Protein AF-G8GK76-F1 (afdb_monomer)

InterPro domains:
  IPR001280 Photosystem I PsaA/PsaB [PF00223] (1-174)
  IPR001280 Photosystem I PsaA/PsaB [PR00257] (47-71)
  IPR001280 Photosystem I PsaA/PsaB [PR00257] (86-110)
  IPR036408 Photosystem I PsaA/PsaB superfamily [G3DSA:1.20.1130.10] (1-174)
  IPR036408 Photosystem I PsaA/PsaB superfamily [SSF81558] (1-174)

Secondary structure (DSSP, 8-state):
-EEE---SSTTGGGG-EE-STT-EEEEP-S-HHHHHHHTT--SHHHHHHHHHHHHHHHHHHHHHHHHHHHTSPPPHHHHT-HHHHHHHHIIIIIIIHHHHHHHHIIIIIHHHHHHHHTT--TTTSPPHHHHHH-HHHHHHH-TTS--STTGGGHHHHTT-GGGGTTTS------

Mean predicted aligned error: 3.37 Å

Organism: NCBI:txid154535

pLDDT: mean 97.4, std 1.96, range [85.19, 98.81]

Solvent-accessible surface area (backbone atoms only — not comparable to full-atom values): 10179 Å² total; per-residue (Å²): 105,64,87,47,73,60,70,84,52,98,71,49,32,74,58,34,38,82,70,59,94,92,42,60,19,34,73,59,87,83,55,60,72,59,53,37,44,62,60,42,56,67,54,66,66,62,53,52,52,50,51,51,53,50,52,53,48,51,52,52,52,54,47,50,55,50,38,46,58,79,74,56,56,78,55,68,71,66,76,66,39,55,67,62,49,51,53,45,48,51,54,39,62,52,41,49,46,51,52,53,50,50,50,46,36,67,56,31,11,51,62,46,41,55,40,49,76,71,65,49,52,62,91,73,53,78,57,60,67,47,45,69,76,38,29,66,62,45,28,74,77,40,66,71,37,61,51,44,100,62,58,48,53,45,37,67,81,71,68,46,56,75,45,46,48,83,81,63,67,83,83,86,81,133

Structure (mmCIF, N/CA/C/O backbone):
data_AF-G8GK76-F1
#
_entry.id   AF-G8GK76-F1
#
loop_
_atom_site.group_PDB
_atom_site.id
_atom_site.type_symbol
_atom_site.label_atom_id
_atom_site.label_alt_id
_atom_site.label_comp_id
_atom_site.label_asym_id
_atom_site.label_entity_id
_atom_site.label_seq_id
_atom_site.pdbx_PDB_ins_code
_atom_site.Cartn_x
_atom_site.Cartn_y
_atom_site.Cartn_z
_atom_site.occupancy
_atom_site.B_iso_or_equiv
_atom_site.auth_seq_id
_atom_site.auth_comp_id
_atom_site.auth_asym_id
_atom_site.auth_atom_id
_atom_site.pdbx_PDB_model_num
ATOM 1 N N . PRO A 1 1 ? -13.433 11.024 7.755 1.00 96.62 1 PRO A N 1
ATOM 2 C CA . PRO A 1 1 ? -11.989 11.073 7.415 1.00 96.62 1 PRO A CA 1
ATOM 3 C C . PRO A 1 1 ? -11.502 12.517 7.280 1.00 96.62 1 PRO A C 1
ATOM 5 O O . PRO A 1 1 ? -12.125 13.296 6.561 1.00 96.62 1 PRO A O 1
ATOM 8 N N . SER A 1 2 ? -10.426 12.870 7.977 1.00 98.06 2 SER A N 1
ATOM 9 C CA . SER A 1 2 ? -9.790 14.190 7.925 1.00 98.06 2 SER A CA 1
ATOM 10 C C . SER A 1 2 ? -8.278 14.001 7.985 1.00 98.06 2 SER A C 1
ATOM 12 O O . SER A 1 2 ? -7.812 13.088 8.661 1.00 98.06 2 SER A O 1
ATOM 14 N N . ALA A 1 3 ? -7.528 14.800 7.228 1.00 97.81 3 ALA A N 1
ATOM 15 C CA . ALA A 1 3 ? -6.064 14.693 7.148 1.00 97.81 3 ALA A CA 1
ATOM 16 C C . ALA A 1 3 ? -5.369 16.037 6.883 1.00 97.81 3 ALA A C 1
ATOM 18 O O . ALA A 1 3 ? -4.179 16.071 6.578 1.00 97.81 3 ALA A O 1
ATOM 19 N N . GLN A 1 4 ? -6.107 17.145 6.960 1.00 98.50 4 GLN A N 1
ATOM 20 C CA . GLN A 1 4 ? -5.567 18.484 6.777 1.00 98.50 4 GLN A CA 1
ATOM 21 C C . GLN A 1 4 ? -6.110 19.379 7.884 1.00 98.50 4 GLN A C 1
ATOM 23 O O . GLN A 1 4 ? -7.322 19.484 8.063 1.00 98.50 4 GLN A O 1
ATOM 28 N N . VAL A 1 5 ? -5.198 20.016 8.611 1.00 98.50 5 VAL A N 1
ATOM 29 C CA . VAL A 1 5 ? -5.510 20.959 9.686 1.00 98.50 5 VAL A CA 1
ATOM 30 C C . VAL A 1 5 ? -4.972 22.319 9.284 1.00 98.50 5 VAL A C 1
ATOM 32 O O . VAL A 1 5 ? -3.839 22.439 8.814 1.00 98.50 5 VAL A O 1
ATOM 35 N N . VAL A 1 6 ? -5.800 23.341 9.445 1.00 98.25 6 VAL A N 1
ATOM 36 C CA . VAL A 1 6 ? -5.457 24.722 9.130 1.00 98.25 6 VAL A CA 1
ATOM 37 C C . VAL A 1 6 ? -4.917 25.407 10.384 1.00 98.25 6 VAL A C 1
ATOM 39 O O . VAL A 1 6 ? -5.478 25.258 11.468 1.00 98.25 6 VAL A O 1
ATOM 42 N N . TRP A 1 7 ? -3.824 26.159 10.257 1.00 98.06 7 TRP A N 1
ATOM 43 C CA . TRP A 1 7 ? -3.281 26.928 11.379 1.00 98.06 7 TRP A CA 1
ATOM 44 C C . TRP A 1 7 ? -4.227 28.052 11.827 1.00 98.06 7 TRP A C 1
ATOM 46 O O . TRP A 1 7 ? -4.833 28.690 10.962 1.00 98.06 7 TRP A O 1
ATOM 56 N N . PRO A 1 8 ? -4.298 28.353 13.138 1.00 97.50 8 PRO A N 1
ATOM 57 C CA . PRO A 1 8 ? -5.192 29.366 13.693 1.00 97.50 8 PRO A CA 1
ATOM 58 C C . PRO A 1 8 ? -4.617 30.775 13.531 1.00 97.50 8 PRO A C 1
ATOM 60 O O . PRO A 1 8 ? -4.097 31.382 14.466 1.00 97.50 8 PRO A O 1
ATOM 63 N N . ILE A 1 9 ? -4.667 31.283 12.302 1.00 97.81 9 ILE A N 1
ATOM 64 C CA . ILE A 1 9 ? -4.285 32.655 11.963 1.00 97.81 9 ILE A CA 1
ATOM 65 C C . ILE A 1 9 ? -5.428 33.324 11.207 1.00 97.81 9 ILE A C 1
ATOM 67 O O . ILE A 1 9 ? -6.053 32.722 10.344 1.00 97.81 9 ILE A O 1
ATOM 71 N N . PHE A 1 10 ? -5.711 34.588 11.513 1.00 97.38 10 PHE A N 1
ATOM 72 C CA . PHE A 1 10 ? -6.757 35.363 10.829 1.00 97.38 10 PHE A CA 1
ATOM 73 C C . PHE A 1 10 ? -8.174 34.746 10.869 1.00 97.38 10 PHE A C 1
ATOM 75 O O . PHE A 1 10 ? -9.003 35.092 10.031 1.00 97.38 10 PHE A O 1
ATOM 82 N N . GLY A 1 11 ? -8.477 33.853 11.819 1.00 97.38 11 GLY A N 1
ATOM 83 C CA . GLY A 1 11 ? -9.795 33.219 11.937 1.00 97.38 11 GLY A CA 1
ATOM 84 C C . GLY A 1 11 ? -10.033 32.059 10.964 1.00 97.38 11 GLY A C 1
ATOM 85 O O . GLY A 1 11 ? -11.149 31.547 10.875 1.00 97.38 11 GLY A O 1
ATOM 86 N N . GLN A 1 12 ? -9.017 31.641 10.201 1.00 98.06 12 GLN A N 1
ATOM 87 C CA . GLN A 1 12 ? -9.164 30.568 9.213 1.00 98.06 12 GLN A CA 1
ATOM 88 C C . GLN A 1 12 ? -9.324 29.176 9.850 1.00 98.06 12 GLN A C 1
ATOM 90 O O . GLN A 1 12 ? -9.693 28.227 9.159 1.00 98.06 12 GLN A O 1
ATOM 95 N N . GLU A 1 13 ? -9.081 29.032 11.155 1.00 97.50 13 GLU A N 1
ATOM 96 C CA . GLU A 1 13 ? -9.354 27.805 11.907 1.00 97.50 13 GLU A CA 1
ATOM 97 C C . GLU A 1 13 ? -10.836 27.421 11.917 1.00 97.50 13 GLU A C 1
ATOM 99 O O . GLU A 1 13 ? -11.137 26.263 12.175 1.00 97.50 13 GLU A O 1
ATOM 104 N N . ILE A 1 14 ? -11.749 28.322 11.528 1.00 97.88 14 ILE A N 1
ATOM 105 C CA . ILE A 1 14 ? -13.155 27.982 11.247 1.00 97.88 14 ILE A CA 1
ATOM 106 C C . ILE A 1 14 ? -13.299 26.861 10.198 1.00 97.88 14 ILE A C 1
ATOM 108 O O . ILE A 1 14 ? -14.323 26.183 10.142 1.00 97.88 14 ILE A O 1
ATOM 112 N N . LEU A 1 15 ? -12.271 26.647 9.366 1.00 98.19 15 LEU A N 1
ATOM 113 C CA . LEU A 1 15 ? -12.206 25.548 8.400 1.00 98.19 15 LEU A CA 1
ATOM 114 C C . LEU A 1 15 ? -11.950 24.180 9.060 1.00 98.19 15 LEU A C 1
ATOM 116 O O . LEU A 1 15 ? -12.225 23.150 8.439 1.00 98.19 15 LEU A O 1
ATOM 120 N N . ASN A 1 16 ? -11.439 24.149 10.294 1.00 98.31 16 ASN A N 1
ATOM 121 C CA . ASN A 1 16 ? -11.264 22.929 11.078 1.00 98.31 16 ASN A CA 1
ATOM 122 C C . ASN A 1 16 ? -12.600 22.535 11.720 1.00 98.31 16 ASN A C 1
ATOM 124 O O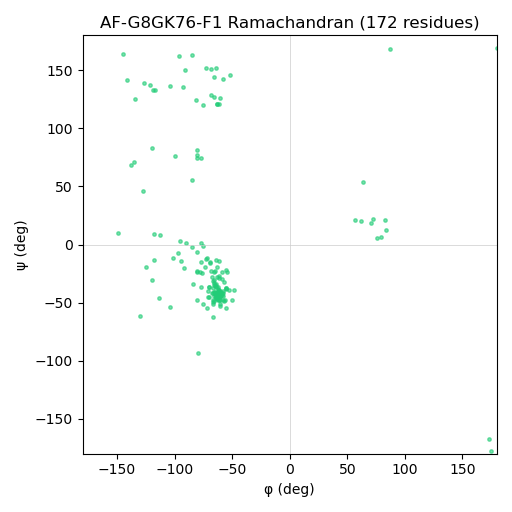 . ASN A 1 16 ? -12.838 22.765 12.898 1.00 98.31 16 ASN A O 1
ATOM 128 N N . GLY A 1 17 ? -13.500 21.958 10.926 1.00 97.75 17 GLY A N 1
ATOM 129 C CA . GLY A 1 17 ? -14.779 21.466 11.435 1.00 97.75 17 GLY A CA 1
ATOM 130 C C . GLY A 1 17 ? -14.630 20.193 12.273 1.00 97.75 17 GLY A C 1
ATOM 131 O O . GLY A 1 17 ? -13.740 19.379 12.016 1.00 97.75 17 GLY A O 1
ATOM 132 N N . ASP A 1 18 ? -15.547 19.982 13.218 1.00 97.75 18 ASP A N 1
ATOM 133 C CA . ASP A 1 18 ? -15.669 18.717 13.952 1.00 97.75 18 ASP A CA 1
ATOM 134 C C . ASP A 1 18 ? -16.037 17.571 12.993 1.00 97.75 18 ASP A C 1
ATOM 136 O O . ASP A 1 18 ? -17.054 17.597 12.284 1.00 97.75 18 ASP A O 1
ATOM 140 N N . VAL A 1 19 ? -15.175 16.555 12.943 1.00 97.38 19 VAL A N 1
ATOM 141 C CA . VAL A 1 19 ? -15.363 15.346 12.127 1.00 97.38 19 VAL A CA 1
ATOM 142 C C . VAL A 1 19 ? -15.580 14.085 12.971 1.00 97.38 19 VAL A C 1
ATOM 144 O O . VAL A 1 19 ? -15.634 12.988 12.402 1.00 97.38 19 VAL A O 1
ATOM 147 N N . GLY A 1 20 ? -15.744 14.232 14.288 1.00 97.38 20 GLY A N 1
ATOM 148 C CA . GLY A 1 20 ? -15.886 13.151 15.259 1.00 97.38 20 GLY A CA 1
ATOM 149 C C . GLY A 1 20 ? -14.549 12.617 15.786 1.00 97.38 20 GLY A C 1
ATOM 150 O O . GLY A 1 20 ? -13.476 12.909 15.264 1.00 97.38 20 GLY A O 1
ATOM 151 N N . GLY A 1 21 ? -14.613 11.808 16.851 1.00 94.50 21 GLY A N 1
ATOM 152 C CA . GLY A 1 21 ? -13.425 11.194 17.463 1.00 94.50 21 GLY A CA 1
ATOM 153 C C . GLY A 1 21 ? -12.517 12.173 18.217 1.00 94.50 21 GLY A C 1
ATOM 154 O O . GLY A 1 21 ? -11.355 11.856 18.444 1.00 94.50 21 GLY A O 1
ATOM 155 N N . GLY A 1 2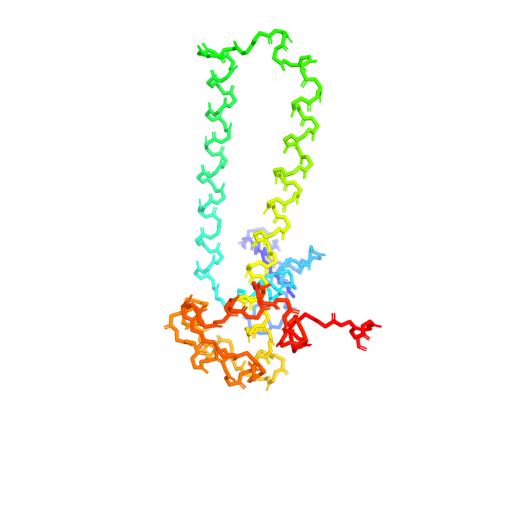2 ? -13.029 13.353 18.588 1.00 96.62 22 GLY A N 1
ATOM 156 C CA . GLY A 1 22 ? -12.251 14.394 19.268 1.00 96.62 22 GLY A CA 1
ATOM 157 C C . GLY A 1 22 ? -11.242 15.108 18.361 1.00 96.62 22 GLY A C 1
ATOM 158 O O . GLY A 1 22 ? -10.269 15.659 18.868 1.00 96.62 22 GLY A O 1
ATOM 159 N N . PHE A 1 23 ? -11.447 15.076 17.039 1.00 97.75 23 PHE A N 1
ATOM 160 C CA . PHE A 1 23 ? -10.567 15.702 16.054 1.00 97.75 23 PHE A CA 1
ATOM 161 C C . PHE A 1 23 ? -11.313 16.729 15.194 1.00 97.75 23 PHE A C 1
ATOM 163 O O . PHE A 1 23 ? -12.407 16.464 14.692 1.00 97.75 23 PHE A O 1
ATOM 170 N N . GLU A 1 24 ? -10.668 17.872 14.960 1.00 98.06 24 GLU A N 1
ATOM 171 C CA . GLU A 1 24 ? -11.165 18.968 14.128 1.00 98.06 24 GLU A CA 1
ATOM 172 C C . GLU A 1 24 ? -10.221 19.205 12.941 1.00 98.06 24 GLU A C 1
ATOM 174 O O . GLU A 1 24 ? -8.999 19.259 13.093 1.00 98.06 24 GLU A O 1
ATOM 179 N N . GLY A 1 25 ? -10.772 19.337 11.735 1.00 98.19 25 GLY A N 1
ATOM 180 C CA . GLY A 1 25 ? -9.978 19.545 10.523 1.00 98.19 25 GLY A CA 1
ATOM 181 C C . GLY A 1 25 ? -10.816 19.537 9.248 1.00 98.19 25 GLY A C 1
ATOM 182 O O . GLY A 1 25 ? -12.034 19.360 9.275 1.00 98.19 25 GLY A O 1
ATOM 183 N N . ILE A 1 26 ? -10.160 19.676 8.099 1.00 98.56 26 ILE A N 1
ATOM 184 C CA . ILE A 1 26 ? -10.830 19.615 6.799 1.00 98.56 26 ILE A CA 1
ATOM 185 C C . ILE A 1 26 ? -11.178 18.161 6.464 1.00 98.56 26 ILE A C 1
ATOM 187 O O . ILE A 1 26 ? -10.309 17.302 6.286 1.00 98.56 26 ILE A O 1
ATOM 191 N N . ARG A 1 27 ? -12.476 17.894 6.290 1.00 98.31 27 ARG A N 1
ATOM 192 C CA . ARG A 1 27 ? -12.962 16.610 5.776 1.00 98.31 27 ARG A CA 1
ATOM 193 C C . ARG A 1 27 ? -12.435 16.370 4.359 1.00 98.31 27 ARG A C 1
ATOM 195 O O . ARG A 1 27 ? -12.747 17.120 3.440 1.00 98.31 27 ARG A O 1
ATOM 202 N N . ILE A 1 28 ? -11.701 15.277 4.174 1.00 98.44 28 ILE A N 1
ATOM 203 C CA . ILE A 1 28 ? -11.174 14.871 2.865 1.00 98.44 28 ILE A CA 1
ATOM 204 C C . ILE A 1 28 ? -12.154 13.946 2.132 1.00 98.44 28 ILE A C 1
ATOM 206 O O . ILE A 1 28 ? -12.869 13.161 2.758 1.00 98.44 28 ILE A O 1
ATOM 210 N N . THR A 1 29 ? -12.140 13.986 0.798 1.00 98.31 29 THR A N 1
ATOM 211 C CA . THR A 1 29 ? -12.971 13.139 -0.085 1.00 98.31 29 THR A CA 1
ATOM 212 C C . THR A 1 29 ? -12.152 12.219 -0.998 1.00 98.31 29 THR A C 1
ATOM 214 O O . THR A 1 29 ? -12.705 11.547 -1.861 1.00 98.31 29 THR A O 1
ATOM 217 N N . SER A 1 30 ? -10.834 12.136 -0.793 1.00 98.38 30 SER A N 1
ATOM 218 C CA . SER A 1 30 ? -9.909 11.341 -1.617 1.00 98.38 30 SER A CA 1
ATOM 219 C C . SER A 1 30 ? -10.006 9.823 -1.419 1.00 98.38 30 SER A C 1
ATOM 221 O O . SER A 1 30 ? -9.409 9.069 -2.179 1.00 98.38 30 SER A O 1
ATOM 223 N N . GLY A 1 31 ? -10.702 9.353 -0.380 1.00 98.38 31 GLY A N 1
ATOM 224 C CA . GLY A 1 31 ? -10.849 7.923 -0.085 1.00 98.38 31 GLY A CA 1
ATOM 225 C C . GLY A 1 31 ? -9.615 7.241 0.528 1.00 98.38 31 GLY A C 1
ATOM 226 O O . GLY A 1 31 ? -9.651 6.033 0.751 1.00 98.38 31 GLY A O 1
ATOM 227 N N . LEU A 1 32 ? -8.553 7.987 0.865 1.00 98.44 32 LEU A N 1
ATOM 228 C CA . LEU A 1 32 ? -7.284 7.433 1.376 1.00 98.44 32 LEU A CA 1
ATOM 229 C C . LEU A 1 32 ? -7.449 6.497 2.580 1.00 98.44 32 LEU A C 1
ATOM 231 O O . LEU A 1 32 ? -6.809 5.456 2.641 1.00 98.44 32 LEU A O 1
ATOM 235 N N . PHE A 1 33 ? -8.347 6.820 3.511 1.00 98.44 33 PHE A N 1
ATOM 236 C CA . PHE A 1 33 ? -8.552 6.012 4.717 1.00 98.44 33 PHE A CA 1
ATOM 237 C C . PHE A 1 33 ? -9.118 4.625 4.380 1.00 98.44 33 PHE A C 1
ATOM 239 O O . PHE A 1 33 ? -8.749 3.637 5.011 1.00 98.44 33 PHE A O 1
ATOM 246 N N . HIS A 1 34 ? -9.973 4.533 3.357 1.00 98.25 34 HIS A N 1
ATOM 247 C CA . HIS A 1 34 ? -10.496 3.253 2.880 1.00 98.25 34 HIS A CA 1
ATOM 248 C C . HIS A 1 34 ? -9.405 2.446 2.176 1.00 98.25 34 HIS A C 1
ATOM 250 O O . HIS A 1 34 ? -9.301 1.245 2.405 1.00 98.25 34 HIS A O 1
ATOM 256 N N . LEU A 1 35 ? -8.554 3.112 1.388 1.00 98.62 35 LEU A N 1
ATOM 257 C CA . LEU A 1 35 ? -7.406 2.479 0.742 1.00 98.62 35 LEU A CA 1
ATOM 258 C C . LEU A 1 35 ? -6.415 1.915 1.772 1.00 98.62 35 LEU A C 1
ATOM 260 O O . LEU A 1 35 ? -5.971 0.780 1.636 1.00 98.62 35 LEU A O 1
ATOM 264 N N . TRP A 1 36 ? -6.091 2.676 2.819 1.00 98.62 36 TRP A N 1
ATOM 265 C CA . TRP A 1 36 ? -5.174 2.236 3.873 1.00 98.62 36 TRP A CA 1
ATOM 266 C C . TRP A 1 36 ? -5.735 1.069 4.682 1.00 98.62 36 TRP A C 1
ATOM 268 O O . TRP A 1 36 ? -5.023 0.083 4.880 1.00 98.62 36 TRP A O 1
ATOM 278 N N . ARG A 1 37 ? -7.022 1.123 5.064 1.00 98.50 37 ARG A N 1
ATOM 279 C CA . ARG A 1 37 ? -7.700 -0.020 5.697 1.00 98.50 37 ARG A CA 1
ATOM 280 C C . ARG A 1 37 ? -7.641 -1.254 4.792 1.00 98.50 37 ARG A C 1
ATOM 282 O O . ARG A 1 37 ? -7.210 -2.316 5.234 1.00 98.50 37 ARG A O 1
ATOM 289 N N . ALA A 1 38 ? -7.989 -1.101 3.514 1.00 98.56 38 ALA A N 1
ATOM 290 C CA . ALA A 1 38 ? -7.945 -2.193 2.544 1.00 98.56 38 ALA A CA 1
ATOM 291 C C . ALA A 1 38 ? -6.528 -2.755 2.346 1.00 98.56 38 ALA A C 1
ATOM 293 O O . ALA A 1 38 ? -6.383 -3.936 2.065 1.00 98.56 38 ALA A O 1
ATOM 294 N N . ALA A 1 39 ? -5.480 -1.949 2.534 1.00 98.62 39 ALA A N 1
ATOM 295 C CA . ALA A 1 39 ? -4.091 -2.399 2.478 1.00 98.62 39 ALA A CA 1
ATOM 296 C C . ALA A 1 39 ? -3.599 -3.074 3.775 1.00 98.62 39 ALA A C 1
ATOM 298 O O . ALA A 1 39 ? -2.487 -3.601 3.783 1.00 98.62 39 ALA A O 1
ATOM 299 N N . GLY A 1 40 ? -4.394 -3.069 4.852 1.00 98.44 40 GLY A N 1
ATOM 300 C CA . GLY A 1 40 ? -4.018 -3.619 6.158 1.00 98.44 40 GLY A CA 1
ATOM 301 C C . GLY A 1 40 ? -3.182 -2.671 7.027 1.00 98.44 40 GLY A C 1
ATOM 302 O O . GLY A 1 40 ? -2.474 -3.129 7.921 1.00 98.44 40 GLY A O 1
ATOM 303 N N . ILE A 1 41 ? -3.228 -1.361 6.766 1.00 98.69 41 ILE A N 1
ATOM 304 C CA . ILE A 1 41 ? -2.563 -0.351 7.600 1.00 98.69 41 ILE A CA 1
ATOM 305 C C . ILE A 1 41 ? -3.444 -0.053 8.817 1.00 98.69 41 ILE A C 1
ATOM 307 O O . ILE A 1 41 ? -4.608 0.321 8.666 1.00 98.69 41 ILE A O 1
ATOM 311 N N . THR A 1 42 ? -2.884 -0.199 10.016 1.00 98.38 42 THR A N 1
ATOM 312 C CA . THR A 1 42 ? -3.601 -0.066 11.295 1.00 98.38 42 THR A CA 1
ATOM 313 C C . THR A 1 42 ? -3.082 1.061 12.180 1.00 98.38 42 THR A C 1
ATOM 315 O O . THR A 1 42 ? -3.762 1.428 13.135 1.00 98.38 42 THR A O 1
ATOM 318 N N . ASN A 1 43 ? -1.911 1.637 11.887 1.00 98.12 43 ASN A N 1
ATOM 319 C CA . ASN A 1 43 ? -1.329 2.700 12.708 1.00 98.12 43 ASN A CA 1
ATOM 320 C C . ASN A 1 43 ? -0.566 3.762 11.899 1.00 98.12 43 ASN A C 1
ATOM 322 O O . ASN A 1 43 ? -0.187 3.567 10.744 1.00 98.12 43 ASN A O 1
ATOM 326 N N . GLU A 1 44 ? -0.317 4.901 12.544 1.00 98.06 44 GLU A N 1
ATOM 327 C CA . GLU A 1 44 ? 0.356 6.059 11.943 1.00 98.06 44 GLU A CA 1
ATOM 328 C C . GLU A 1 44 ? 1.833 5.800 11.624 1.00 98.06 44 GLU A C 1
ATOM 330 O O . GLU A 1 44 ? 2.368 6.366 10.671 1.00 98.06 44 GLU A O 1
ATOM 335 N N . PHE A 1 45 ? 2.498 4.910 12.368 1.00 98.56 45 PHE A N 1
ATOM 336 C CA . PHE A 1 45 ? 3.902 4.580 12.126 1.00 98.56 45 PHE A CA 1
ATOM 337 C C . PHE A 1 45 ? 4.100 3.948 10.741 1.00 98.56 45 PHE A C 1
ATOM 339 O O . PHE A 1 45 ? 5.020 4.317 10.011 1.00 98.56 45 PHE A O 1
ATOM 346 N N . GLN A 1 46 ? 3.193 3.062 10.324 1.00 98.56 46 GLN A N 1
ATOM 347 C CA . GLN A 1 46 ? 3.198 2.487 8.975 1.00 98.56 46 GLN A CA 1
ATOM 348 C C . GLN A 1 46 ? 3.022 3.561 7.888 1.00 98.56 46 GLN A C 1
ATOM 350 O O . GLN A 1 46 ? 3.700 3.509 6.857 1.00 98.56 46 GLN A O 1
ATOM 355 N N . LEU A 1 47 ? 2.158 4.558 8.120 1.00 98.62 47 LEU A N 1
ATOM 356 C CA . LEU A 1 47 ? 1.982 5.692 7.204 1.00 98.62 47 LEU A CA 1
ATOM 357 C C . LEU A 1 47 ? 3.256 6.537 7.114 1.00 98.62 47 LEU A C 1
ATOM 359 O O . LEU A 1 47 ? 3.678 6.881 6.009 1.00 98.62 47 LEU A O 1
ATOM 363 N N . LEU A 1 48 ? 3.910 6.807 8.246 1.00 98.75 48 LEU A N 1
ATOM 364 C CA . LEU A 1 48 ? 5.179 7.532 8.287 1.00 98.75 48 LEU A CA 1
ATOM 365 C C . LEU A 1 48 ? 6.279 6.793 7.513 1.00 98.75 48 LEU A C 1
ATOM 367 O O . LEU A 1 48 ? 6.946 7.394 6.669 1.00 98.75 48 LEU A O 1
ATOM 371 N N . CYS A 1 49 ? 6.443 5.486 7.740 1.00 98.69 49 CYS A N 1
ATOM 372 C CA . CYS A 1 49 ? 7.401 4.671 6.990 1.00 98.69 49 CYS A CA 1
ATOM 373 C C . CYS A 1 49 ? 7.106 4.683 5.485 1.00 98.69 49 CYS A C 1
ATOM 375 O O . CYS A 1 49 ? 8.028 4.825 4.681 1.00 98.69 49 CYS A O 1
ATOM 377 N N . THR A 1 50 ? 5.829 4.586 5.102 1.00 98.56 50 THR A N 1
ATOM 378 C CA . THR A 1 50 ? 5.403 4.635 3.695 1.00 98.56 50 THR A CA 1
ATOM 379 C C . THR A 1 50 ? 5.721 5.994 3.066 1.0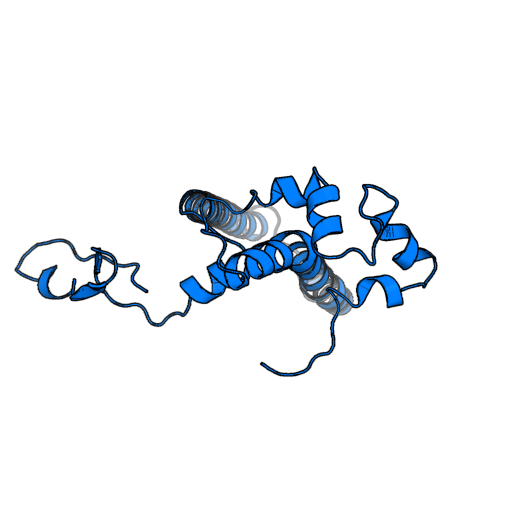0 98.56 50 THR A C 1
ATOM 381 O O . THR A 1 50 ? 6.247 6.046 1.955 1.00 98.56 50 THR A O 1
ATOM 384 N N . ALA A 1 51 ? 5.478 7.095 3.783 1.00 98.69 51 ALA A N 1
ATOM 385 C CA . ALA A 1 51 ? 5.784 8.445 3.317 1.00 98.69 51 ALA A CA 1
ATOM 386 C C . ALA A 1 51 ? 7.295 8.666 3.127 1.00 98.69 51 ALA A C 1
ATOM 388 O O . ALA A 1 51 ? 7.718 9.172 2.086 1.00 98.69 51 ALA A O 1
ATOM 389 N N . ILE A 1 52 ? 8.120 8.233 4.089 1.00 98.75 52 ILE A N 1
ATOM 390 C CA . ILE A 1 52 ? 9.585 8.321 3.987 1.00 98.75 52 ILE A CA 1
ATOM 391 C C . ILE A 1 52 ? 10.093 7.460 2.825 1.00 98.75 52 ILE A C 1
ATOM 393 O O . ILE A 1 52 ? 10.897 7.931 2.021 1.00 98.75 52 ILE A O 1
ATOM 397 N N . GLY A 1 53 ? 9.596 6.227 2.690 1.00 98.69 53 GLY A N 1
ATOM 398 C CA . GLY A 1 53 ? 9.937 5.352 1.567 1.00 98.69 53 GLY A CA 1
ATOM 399 C C . GLY A 1 53 ? 9.583 5.976 0.214 1.00 98.69 53 GLY A C 1
ATOM 400 O O . GLY A 1 53 ? 10.398 5.951 -0.710 1.00 98.69 53 GLY A O 1
ATOM 401 N N . GLY A 1 54 ? 8.413 6.615 0.117 1.00 98.62 54 GLY A N 1
ATOM 402 C CA . GLY A 1 54 ? 7.996 7.375 -1.062 1.00 98.62 54 GLY A CA 1
ATOM 403 C C . GLY A 1 54 ? 8.930 8.546 -1.379 1.00 98.62 54 GLY A C 1
ATOM 404 O O . GLY A 1 54 ? 9.300 8.737 -2.537 1.00 98.62 54 GLY A O 1
ATOM 405 N N . LEU A 1 55 ? 9.380 9.289 -0.364 1.00 98.75 55 LEU A N 1
ATOM 406 C CA . LEU A 1 55 ? 10.323 10.396 -0.541 1.00 98.75 55 LEU A CA 1
ATOM 407 C C . LEU A 1 55 ? 11.703 9.915 -1.018 1.00 98.75 55 LEU A C 1
ATOM 409 O O . LEU A 1 55 ? 12.296 10.523 -1.911 1.00 98.75 55 LEU A O 1
ATOM 413 N N . VAL A 1 56 ? 12.198 8.799 -0.474 1.00 98.75 56 VAL A N 1
ATOM 414 C CA . VAL A 1 56 ? 13.446 8.171 -0.940 1.00 98.75 56 VAL A CA 1
ATOM 415 C C . VAL A 1 56 ? 13.308 7.725 -2.395 1.00 98.75 56 VAL A C 1
ATOM 417 O O . VAL A 1 56 ? 14.188 8.012 -3.208 1.00 98.75 56 VAL A O 1
ATOM 420 N N . MET A 1 57 ? 12.189 7.086 -2.753 1.00 98.75 57 MET A N 1
ATOM 421 C CA . MET A 1 57 ? 11.921 6.679 -4.134 1.00 98.75 57 MET A CA 1
ATOM 422 C C . MET A 1 57 ? 11.855 7.882 -5.082 1.00 98.75 57 MET A C 1
ATOM 424 O O . MET A 1 57 ? 12.425 7.827 -6.168 1.00 98.75 57 MET A O 1
ATOM 428 N N . ALA A 1 58 ? 11.252 9.000 -4.664 1.00 98.75 58 ALA A N 1
ATOM 429 C CA . ALA A 1 58 ? 11.257 10.234 -5.449 1.00 98.75 58 ALA A CA 1
ATOM 430 C C . ALA A 1 58 ? 12.690 10.729 -5.721 1.00 98.75 58 ALA A C 1
ATOM 432 O O . ALA A 1 58 ? 13.019 11.072 -6.859 1.00 98.75 58 ALA A O 1
ATOM 433 N N . GLY A 1 59 ? 13.567 10.690 -4.712 1.00 98.81 59 GLY A N 1
ATOM 434 C CA . GLY A 1 59 ? 14.993 10.987 -4.878 1.00 98.81 59 GLY A CA 1
ATOM 435 C C . GLY A 1 59 ? 15.690 10.052 -5.874 1.00 98.81 59 GLY A C 1
ATOM 436 O O . GLY A 1 59 ? 16.428 10.519 -6.743 1.00 98.81 59 GLY A O 1
ATOM 437 N N . LEU A 1 60 ? 15.413 8.745 -5.805 1.00 98.81 60 LEU A N 1
ATOM 438 C CA . LEU A 1 60 ? 15.951 7.756 -6.747 1.00 98.81 60 LEU A CA 1
ATOM 439 C C . LEU A 1 60 ? 15.453 7.987 -8.180 1.00 98.81 60 LEU A C 1
ATOM 441 O O . LEU A 1 60 ? 16.255 7.925 -9.112 1.00 98.81 60 LEU A O 1
ATOM 445 N N . CYS A 1 61 ? 14.170 8.302 -8.374 1.00 98.62 61 CYS A N 1
ATOM 446 C CA . CYS A 1 61 ? 13.609 8.618 -9.689 1.00 98.62 61 CYS A CA 1
ATOM 447 C C . CYS A 1 61 ? 14.236 9.885 -10.289 1.00 98.62 61 CYS A C 1
ATOM 449 O O . CYS A 1 61 ? 14.614 9.887 -11.463 1.00 98.62 61 CYS A O 1
ATOM 451 N N . LEU A 1 62 ? 14.405 10.944 -9.487 1.00 98.75 62 LEU A N 1
ATOM 452 C CA . LEU A 1 62 ? 15.081 12.173 -9.918 1.00 98.75 62 LEU A CA 1
ATOM 453 C C . LEU A 1 62 ? 16.541 11.904 -10.303 1.00 98.75 62 LEU A C 1
ATOM 455 O O . LEU A 1 62 ? 17.007 12.370 -11.347 1.00 98.75 62 LEU A O 1
ATOM 459 N N . PHE A 1 63 ? 17.250 11.110 -9.498 1.00 98.75 63 PHE A N 1
ATOM 460 C CA . PHE A 1 63 ? 18.618 10.704 -9.801 1.00 98.75 63 PHE A CA 1
ATOM 461 C C . PHE A 1 63 ? 18.698 9.879 -11.089 1.00 98.75 63 PHE A C 1
ATOM 463 O O . PHE A 1 63 ? 19.554 10.157 -11.928 1.00 98.75 63 PHE A O 1
ATOM 470 N N . ALA A 1 64 ? 17.800 8.910 -11.282 1.00 98.69 64 ALA A N 1
ATOM 471 C CA . ALA A 1 64 ? 17.746 8.102 -12.496 1.00 98.69 64 ALA A CA 1
ATOM 472 C C . ALA A 1 64 ? 17.525 8.977 -13.740 1.00 98.69 64 ALA A C 1
ATOM 474 O O . ALA A 1 64 ? 18.219 8.792 -14.740 1.00 98.69 64 ALA A O 1
ATOM 475 N N . GLY A 1 65 ? 16.641 9.979 -13.658 1.00 98.56 65 GLY A N 1
ATOM 476 C CA . GLY A 1 65 ? 16.427 10.957 -14.729 1.00 98.56 65 GLY A CA 1
ATOM 477 C C . GLY A 1 65 ? 17.685 11.769 -15.051 1.00 98.56 65 GLY A C 1
ATOM 478 O O . GLY A 1 65 ? 18.093 11.853 -16.210 1.00 98.56 65 GLY A O 1
ATOM 479 N N . TRP A 1 66 ? 18.362 12.307 -14.032 1.00 98.75 66 TRP A N 1
ATOM 480 C CA . TRP A 1 66 ? 19.638 13.003 -14.230 1.00 98.75 66 TRP A CA 1
ATOM 481 C C . TRP A 1 66 ? 20.710 12.083 -14.828 1.00 98.75 66 TRP A C 1
ATOM 483 O O . TRP A 1 66 ? 21.417 12.484 -15.756 1.00 98.75 66 TRP A O 1
ATOM 493 N N . PHE A 1 67 ? 20.829 10.857 -14.317 1.00 98.81 67 PHE A N 1
ATOM 494 C CA . PHE A 1 67 ? 21.862 9.898 -14.697 1.00 98.81 67 PHE A CA 1
ATOM 495 C C . PHE A 1 67 ? 21.691 9.436 -16.145 1.00 98.81 67 PHE A C 1
ATOM 497 O O . PHE A 1 67 ? 22.646 9.487 -16.927 1.00 98.81 67 PHE A O 1
ATOM 504 N N . HIS A 1 68 ? 20.472 9.053 -16.524 1.00 98.75 68 HIS A N 1
ATOM 505 C CA . HIS A 1 68 ? 20.151 8.602 -17.877 1.00 98.75 68 HIS A CA 1
ATOM 506 C C . HIS A 1 68 ? 20.055 9.735 -18.902 1.00 98.75 68 HIS A C 1
ATOM 508 O O . HIS A 1 68 ? 19.891 9.457 -20.083 1.00 98.75 68 HIS A O 1
ATOM 514 N N . TYR A 1 69 ? 20.230 10.992 -18.489 1.00 98.31 69 TYR A N 1
ATOM 515 C CA . TYR A 1 69 ? 20.410 12.115 -19.407 1.00 98.31 69 TYR A CA 1
ATOM 516 C C . TYR A 1 69 ? 21.877 12.570 -19.485 1.00 98.31 69 TYR A C 1
ATOM 518 O O . TYR A 1 69 ? 22.466 12.598 -20.561 1.00 98.31 69 TYR A O 1
ATOM 526 N N . HIS A 1 70 ? 22.508 12.880 -18.347 1.00 98.56 70 HIS A N 1
ATOM 527 C CA . HIS A 1 70 ? 23.830 13.522 -18.311 1.00 98.56 70 HIS A CA 1
ATOM 528 C C . HIS A 1 70 ? 25.016 12.553 -18.239 1.00 98.56 70 HIS A C 1
ATOM 530 O O . HIS A 1 70 ? 26.146 12.961 -18.513 1.00 98.56 70 HIS A O 1
ATOM 536 N N . LYS A 1 71 ? 24.816 11.301 -17.803 1.00 98.50 71 LYS A N 1
ATOM 537 C CA . LYS A 1 71 ? 25.918 10.342 -17.584 1.00 98.50 71 LYS A CA 1
ATOM 538 C C . LYS A 1 71 ? 25.879 9.162 -18.539 1.00 98.50 71 LYS A C 1
ATOM 540 O O . LYS A 1 71 ? 26.917 8.786 -19.081 1.00 98.50 71 LYS A O 1
ATOM 545 N N . ARG A 1 72 ? 24.706 8.562 -18.730 1.00 98.31 72 ARG A N 1
ATOM 546 C CA . ARG A 1 72 ? 24.505 7.368 -19.563 1.00 98.31 72 ARG A CA 1
ATOM 547 C C . ARG A 1 72 ? 23.233 7.517 -20.397 1.00 98.31 72 ARG A C 1
ATOM 549 O O . ARG A 1 72 ? 22.255 6.812 -20.161 1.00 98.31 72 ARG A O 1
ATOM 556 N N . ALA A 1 73 ? 23.269 8.442 -21.355 1.00 98.38 73 ALA A N 1
ATOM 557 C CA . ALA A 1 73 ? 22.197 8.636 -22.326 1.00 98.38 73 ALA A CA 1
ATOM 558 C C . ALA A 1 73 ? 22.025 7.389 -23.215 1.00 98.38 73 ALA A C 1
ATOM 560 O O . ALA A 1 73 ? 22.988 6.998 -23.887 1.00 98.38 73 ALA A O 1
ATOM 561 N N . PRO A 1 74 ? 20.841 6.747 -23.231 1.00 98.25 74 PRO A N 1
ATOM 562 C CA . PRO A 1 74 ? 20.564 5.663 -24.165 1.00 98.25 74 PRO A CA 1
ATOM 563 C C . PRO A 1 74 ? 20.579 6.164 -25.615 1.00 98.25 74 PRO A C 1
ATOM 565 O O . PRO A 1 74 ? 20.277 7.324 -25.897 1.00 98.25 74 PRO A O 1
ATOM 568 N N . LYS A 1 75 ? 20.921 5.276 -26.552 1.00 98.38 75 LYS A N 1
ATOM 569 C CA . LYS A 1 75 ? 20.866 5.564 -27.992 1.00 98.38 75 LYS A CA 1
ATOM 570 C C . LYS A 1 75 ? 19.465 5.313 -28.549 1.00 98.38 75 LYS A C 1
ATOM 572 O O . LYS A 1 75 ? 18.682 4.576 -27.959 1.00 98.38 75 LYS A O 1
ATOM 577 N N . LEU A 1 76 ? 19.182 5.862 -29.732 1.00 98.25 76 LEU A N 1
ATOM 578 C CA . LEU A 1 76 ? 17.885 5.720 -30.403 1.00 98.25 76 LEU A CA 1
ATOM 579 C C . LEU A 1 76 ? 17.461 4.254 -30.612 1.00 98.25 76 LEU A C 1
ATOM 581 O O . LEU A 1 76 ? 16.295 3.933 -30.412 1.00 98.25 76 LEU A O 1
ATOM 585 N N . GLU A 1 77 ? 18.405 3.363 -30.932 1.00 98.25 77 GLU A N 1
ATOM 586 C CA . GLU A 1 77 ? 18.144 1.923 -31.108 1.00 98.25 77 GLU A CA 1
ATOM 587 C C . GLU A 1 77 ? 17.516 1.268 -29.865 1.00 98.25 77 GLU A C 1
ATOM 589 O O . GLU A 1 77 ? 16.687 0.371 -29.991 1.00 98.25 77 GLU A O 1
ATOM 594 N N . TRP A 1 78 ? 17.857 1.748 -28.662 1.00 98.50 78 TRP A N 1
ATOM 595 C CA . TRP A 1 78 ? 17.276 1.254 -27.414 1.00 98.50 78 TRP A CA 1
ATOM 596 C C . TRP A 1 78 ? 15.806 1.667 -27.291 1.00 98.50 78 TRP A C 1
ATOM 598 O O . TRP A 1 78 ? 14.959 0.835 -26.980 1.00 98.50 78 TRP A O 1
ATOM 608 N N . PHE A 1 79 ? 15.493 2.931 -27.595 1.00 98.31 79 PHE A N 1
ATOM 609 C CA . PHE A 1 79 ? 14.123 3.453 -27.549 1.00 98.31 79 PHE A CA 1
ATOM 610 C C . PHE A 1 79 ? 13.212 2.817 -28.606 1.00 98.31 79 PHE A C 1
ATOM 612 O O . PHE A 1 79 ? 12.015 2.673 -28.379 1.00 98.31 79 PHE A O 1
ATOM 619 N N . GLN A 1 80 ? 13.766 2.441 -29.759 1.00 98.50 80 GLN A N 1
ATOM 620 C CA . GLN A 1 80 ? 13.012 1.844 -30.864 1.00 98.50 80 GLN A CA 1
ATOM 621 C C . GLN A 1 80 ? 12.826 0.325 -30.737 1.00 98.50 80 GLN A C 1
ATOM 623 O O . GLN A 1 80 ? 12.134 -0.268 -31.563 1.00 98.50 80 GLN A O 1
ATOM 628 N N . ASN A 1 81 ? 13.383 -0.317 -29.703 1.00 98.50 81 ASN A N 1
ATOM 629 C CA . ASN A 1 81 ? 13.171 -1.741 -29.451 1.00 98.50 81 ASN A CA 1
ATOM 630 C C . ASN A 1 81 ? 11.790 -1.993 -28.815 1.00 98.50 81 ASN A C 1
ATOM 632 O O . ASN A 1 81 ? 11.654 -2.256 -27.615 1.00 98.50 81 ASN A O 1
ATOM 636 N N . VAL A 1 82 ? 10.748 -1.886 -29.641 1.00 98.38 82 VAL A N 1
ATOM 637 C CA . VAL A 1 82 ? 9.344 -2.010 -29.221 1.00 98.38 82 VAL A CA 1
ATOM 638 C C . VAL A 1 82 ? 8.992 -3.411 -28.725 1.00 98.38 82 VAL A C 1
ATOM 640 O O . VAL A 1 82 ? 8.160 -3.546 -27.834 1.00 98.38 82 VAL A O 1
ATOM 643 N N . GLU A 1 83 ? 9.651 -4.446 -29.244 1.00 98.50 83 GLU A N 1
ATOM 644 C CA . GLU A 1 83 ? 9.435 -5.839 -28.838 1.00 98.50 83 GLU A CA 1
ATOM 645 C C . GLU A 1 83 ? 9.897 -6.053 -27.397 1.00 98.50 83 GLU A C 1
ATOM 647 O O . GLU A 1 83 ? 9.133 -6.529 -26.555 1.00 98.50 83 GLU A O 1
ATOM 652 N N . SER A 1 84 ? 11.128 -5.633 -27.085 1.00 98.25 84 SER A N 1
ATOM 653 C CA . SER A 1 84 ? 11.649 -5.684 -25.721 1.00 98.25 84 SER A CA 1
ATOM 654 C C . SER A 1 84 ? 10.816 -4.815 -24.790 1.00 98.25 84 SER A C 1
ATOM 656 O O . SER A 1 84 ? 10.436 -5.278 -23.714 1.00 98.25 84 SER A O 1
ATOM 658 N N . MET A 1 85 ? 10.481 -3.590 -25.208 1.00 98.31 85 MET A N 1
ATOM 659 C CA . MET A 1 85 ? 9.653 -2.684 -24.419 1.00 98.31 85 MET A CA 1
ATOM 660 C C . MET A 1 85 ? 8.318 -3.343 -24.059 1.00 98.31 85 MET A C 1
ATOM 662 O O . MET A 1 85 ? 8.005 -3.450 -22.877 1.00 98.31 85 MET A O 1
ATOM 666 N N . LEU A 1 86 ? 7.549 -3.830 -25.032 1.00 98.38 86 LEU A N 1
ATOM 667 C CA . LEU A 1 86 ? 6.237 -4.427 -24.773 1.00 98.38 86 LEU A CA 1
ATOM 668 C C . LEU A 1 86 ? 6.336 -5.684 -23.905 1.00 98.38 86 LEU A C 1
ATOM 670 O O . LEU A 1 86 ? 5.602 -5.793 -22.923 1.00 98.38 86 LEU A O 1
ATOM 674 N N . ASN A 1 87 ? 7.277 -6.586 -24.194 1.00 98.38 87 ASN A N 1
ATOM 675 C CA . ASN A 1 87 ? 7.466 -7.796 -23.392 1.00 98.38 87 ASN A CA 1
ATOM 676 C C . ASN A 1 87 ? 7.813 -7.461 -21.937 1.00 98.38 87 ASN A C 1
ATOM 678 O O . ASN A 1 87 ? 7.218 -8.023 -21.015 1.00 98.38 87 ASN A O 1
ATOM 682 N N . HIS A 1 88 ? 8.723 -6.507 -21.722 1.00 98.06 88 HIS A N 1
ATOM 683 C CA . HIS A 1 88 ? 9.093 -6.083 -20.377 1.00 98.06 88 HIS A CA 1
ATOM 684 C C . HIS A 1 88 ? 7.941 -5.383 -19.666 1.00 98.06 88 HIS A C 1
ATOM 686 O O . HIS A 1 88 ? 7.733 -5.685 -18.501 1.00 98.06 88 HIS A O 1
ATOM 692 N N . HIS A 1 89 ? 7.175 -4.508 -20.326 1.00 97.94 89 HIS A N 1
ATOM 693 C CA . HIS A 1 89 ? 6.058 -3.792 -19.693 1.00 97.94 89 HIS A CA 1
ATOM 694 C C . HIS A 1 89 ? 4.903 -4.727 -19.309 1.00 97.94 89 HIS A C 1
ATOM 696 O O . HIS A 1 89 ? 4.347 -4.604 -18.215 1.00 97.94 89 HIS A O 1
ATOM 702 N N . LEU A 1 90 ? 4.562 -5.675 -20.186 1.00 97.81 90 LEU A N 1
ATOM 703 C CA . LEU A 1 90 ? 3.478 -6.627 -19.949 1.00 97.81 90 LEU A CA 1
ATOM 704 C C . LEU A 1 90 ? 3.856 -7.659 -18.881 1.00 97.81 90 LEU A C 1
ATOM 706 O O . LEU A 1 90 ? 3.144 -7.808 -17.890 1.00 97.81 90 LEU A O 1
ATOM 710 N N . ALA A 1 91 ? 4.977 -8.363 -19.046 1.00 97.44 91 ALA A N 1
ATOM 711 C CA . ALA A 1 91 ? 5.355 -9.421 -18.111 1.00 97.44 91 ALA A CA 1
ATOM 712 C C . ALA A 1 91 ? 5.939 -8.865 -16.801 1.00 97.44 91 ALA A C 1
ATOM 714 O O . ALA A 1 91 ? 5.683 -9.415 -15.734 1.00 97.44 91 ALA A O 1
ATOM 715 N N . GLY A 1 92 ? 6.704 -7.772 -16.877 1.00 96.06 92 GLY A N 1
ATOM 716 C CA . GLY A 1 92 ? 7.370 -7.139 -15.740 1.00 96.06 92 GLY A CA 1
ATOM 717 C C . GLY A 1 92 ? 6.417 -6.269 -14.914 1.00 96.06 92 GLY A C 1
ATOM 718 O O . GLY A 1 92 ? 5.770 -6.797 -14.018 1.00 96.06 92 GLY A O 1
ATOM 719 N N . PRO A 1 93 ? 6.301 -4.950 -15.160 1.00 95.62 93 PRO A N 1
ATOM 720 C CA . PRO A 1 93 ? 5.452 -4.055 -14.380 1.00 95.62 93 PRO A CA 1
ATOM 721 C C . PRO A 1 93 ? 4.011 -4.536 -14.197 1.00 95.62 93 PRO A C 1
ATOM 723 O O . PRO A 1 93 ? 3.535 -4.535 -13.065 1.00 95.62 93 PRO A O 1
ATOM 726 N N . LEU A 1 94 ? 3.318 -4.970 -15.258 1.00 96.75 94 LEU A N 1
ATOM 727 C CA . LEU A 1 94 ? 1.931 -5.426 -15.107 1.00 96.75 94 LEU A CA 1
ATOM 728 C C . LEU A 1 94 ? 1.859 -6.815 -14.457 1.00 96.75 94 LEU A C 1
ATOM 730 O O . LEU A 1 94 ? 1.149 -6.984 -13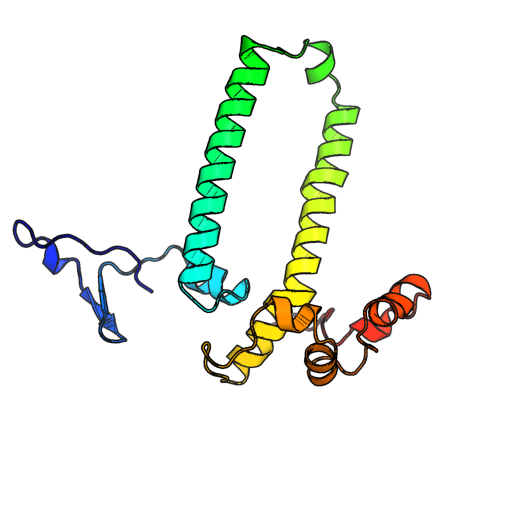.465 1.00 96.75 94 LEU A O 1
ATOM 734 N N . GLY A 1 95 ? 2.605 -7.794 -14.976 1.00 98.12 95 GLY A N 1
ATOM 735 C CA . GLY A 1 95 ? 2.595 -9.168 -14.466 1.00 98.12 95 GLY A CA 1
ATOM 736 C C . GLY A 1 95 ? 3.169 -9.288 -13.053 1.00 98.12 95 GLY A C 1
ATOM 737 O O . GLY A 1 95 ? 2.446 -9.637 -12.118 1.00 98.12 95 GLY A O 1
ATOM 738 N N . LEU A 1 96 ? 4.450 -8.956 -12.874 1.00 98.38 96 LEU A N 1
ATOM 739 C CA . LEU A 1 96 ? 5.117 -9.008 -11.567 1.00 98.38 96 LEU A CA 1
ATOM 740 C C . LEU A 1 96 ? 4.514 -8.019 -10.567 1.00 98.38 96 LEU A C 1
ATOM 742 O O . LEU A 1 96 ? 4.440 -8.347 -9.385 1.00 98.38 96 LEU A O 1
ATOM 746 N N . GLY A 1 97 ? 4.046 -6.847 -11.012 1.00 97.94 97 GLY A N 1
ATOM 747 C CA . GLY A 1 97 ? 3.351 -5.901 -10.134 1.00 97.94 97 GLY A CA 1
ATOM 748 C C . GLY A 1 97 ? 2.048 -6.476 -9.579 1.00 97.94 97 GLY A C 1
ATOM 749 O O . GLY A 1 97 ? 1.830 -6.438 -8.368 1.00 97.94 97 GLY A O 1
ATOM 750 N N . SER A 1 98 ? 1.220 -7.088 -10.433 1.00 98.31 98 SER A N 1
ATOM 751 C CA . SER A 1 98 ? -0.013 -7.756 -9.986 1.00 98.31 98 SER A CA 1
ATOM 752 C C . SER A 1 98 ? 0.283 -8.953 -9.082 1.00 98.31 98 SER A C 1
ATOM 754 O O . SER A 1 98 ? -0.381 -9.126 -8.062 1.00 98.31 98 SER A O 1
ATOM 756 N N . LEU A 1 99 ? 1.304 -9.753 -9.413 1.00 98.50 99 LEU A N 1
ATOM 757 C CA . LEU A 1 99 ? 1.713 -10.913 -8.617 1.00 98.50 99 LEU A CA 1
ATOM 758 C C . LEU A 1 99 ? 2.214 -10.504 -7.222 1.00 98.50 99 LEU A C 1
ATOM 760 O O . LEU A 1 99 ? 1.800 -11.087 -6.221 1.00 98.50 99 LEU A O 1
ATOM 764 N N . ALA A 1 100 ? 3.067 -9.479 -7.141 1.00 98.50 100 ALA A N 1
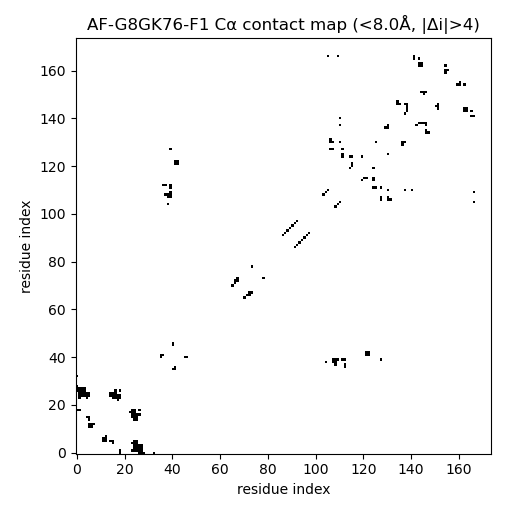ATOM 765 C CA . ALA A 1 100 ? 3.564 -8.953 -5.872 1.00 98.50 100 ALA A CA 1
ATOM 766 C C . ALA A 1 100 ? 2.425 -8.370 -5.023 1.00 98.50 100 ALA A C 1
ATOM 768 O O . ALA A 1 100 ? 2.357 -8.617 -3.817 1.00 98.50 100 ALA A O 1
ATOM 769 N N . TRP A 1 101 ? 1.495 -7.645 -5.653 1.00 98.62 101 TRP A N 1
ATOM 770 C CA . TRP A 1 101 ? 0.336 -7.095 -4.956 1.00 98.62 101 TRP A CA 1
ATOM 771 C C . TRP A 1 101 ? -0.625 -8.181 -4.463 1.00 98.62 101 TRP A C 1
ATOM 773 O O . TRP A 1 101 ? -1.128 -8.075 -3.347 1.00 98.62 101 TRP A O 1
ATOM 783 N N . ALA A 1 102 ? -0.829 -9.259 -5.225 1.00 98.62 102 ALA A N 1
ATOM 784 C CA . ALA A 1 102 ? -1.573 -10.428 -4.756 1.00 98.62 102 ALA A CA 1
ATOM 785 C C . ALA A 1 102 ? -0.903 -11.068 -3.528 1.00 98.62 102 ALA A C 1
ATOM 787 O O . ALA A 1 102 ? -1.589 -11.408 -2.567 1.00 98.62 102 ALA A O 1
ATOM 788 N N . GLY A 1 103 ? 0.433 -11.153 -3.510 1.00 98.25 103 GLY A N 1
ATOM 789 C CA . GLY A 1 103 ? 1.190 -11.587 -2.333 1.00 98.25 103 GLY A CA 1
ATOM 790 C C . GLY A 1 103 ? 0.924 -10.711 -1.103 1.00 98.25 103 GLY A C 1
ATOM 791 O O . GLY A 1 103 ? 0.600 -11.233 -0.036 1.00 98.25 103 GLY A O 1
ATOM 792 N N . HIS A 1 104 ? 0.978 -9.381 -1.251 1.00 98.75 104 HIS A N 1
ATOM 793 C CA . HIS A 1 104 ? 0.605 -8.447 -0.175 1.00 98.75 104 HIS A CA 1
ATOM 794 C C . HIS A 1 104 ? -0.840 -8.662 0.289 1.00 98.75 104 HIS A C 1
ATOM 796 O O . HIS A 1 104 ? -1.109 -8.719 1.488 1.00 98.75 104 HIS A O 1
ATOM 802 N N . GLN A 1 105 ? -1.778 -8.825 -0.647 1.00 98.69 105 GLN A N 1
ATOM 803 C CA . GLN A 1 105 ? -3.178 -9.047 -0.299 1.00 98.69 105 GLN A CA 1
ATOM 804 C C . GLN A 1 105 ? -3.368 -10.321 0.526 1.00 98.69 105 GLN A C 1
ATOM 806 O O . GLN A 1 105 ? -3.956 -10.261 1.603 1.00 98.69 105 GLN A O 1
ATOM 811 N N . ILE A 1 106 ? -2.838 -11.451 0.056 1.00 98.12 106 ILE A N 1
ATOM 812 C CA . ILE A 1 106 ? -3.002 -12.762 0.699 1.00 98.12 106 ILE A CA 1
ATOM 813 C C . ILE A 1 106 ? -2.347 -12.793 2.080 1.00 98.12 106 ILE A C 1
ATOM 815 O O . ILE A 1 106 ? -2.940 -13.308 3.026 1.00 98.12 106 ILE A O 1
ATOM 819 N N . HIS A 1 107 ? -1.139 -12.244 2.209 1.00 97.38 107 HIS A N 1
ATOM 820 C CA . HIS A 1 107 ? -0.334 -12.407 3.420 1.00 97.38 107 HIS A CA 1
ATOM 821 C C . HIS A 1 107 ? -0.476 -11.267 4.435 1.00 97.38 107 HIS A C 1
ATOM 823 O O . HIS A 1 107 ? -0.050 -11.431 5.576 1.00 97.38 107 HIS A O 1
ATOM 829 N N . VAL A 1 108 ? -1.060 -10.128 4.049 1.00 98.56 108 VAL A N 1
ATOM 830 C CA . VAL A 1 108 ? -1.198 -8.951 4.923 1.00 98.56 108 VAL A CA 1
ATOM 831 C C . VAL A 1 108 ? -2.628 -8.427 4.936 1.00 98.56 108 VAL A C 1
ATOM 833 O O . VAL A 1 108 ? -3.267 -8.406 5.986 1.00 98.56 108 VAL A O 1
ATOM 836 N N . ALA A 1 109 ? -3.150 -8.004 3.784 1.00 98.50 109 ALA A N 1
ATOM 837 C CA . ALA A 1 109 ? -4.416 -7.276 3.752 1.00 98.50 109 ALA A CA 1
ATOM 838 C C . ALA A 1 109 ? -5.611 -8.138 4.181 1.00 98.50 109 ALA A C 1
ATOM 840 O O . ALA A 1 109 ? -6.406 -7.716 5.019 1.00 98.50 109 ALA A O 1
ATOM 841 N N . ILE A 1 110 ? -5.738 -9.337 3.614 1.00 98.50 110 ILE A N 1
ATOM 842 C CA . ILE A 1 110 ? -6.838 -10.267 3.872 1.00 98.50 110 ILE A CA 1
ATOM 843 C C . ILE A 1 110 ? -6.913 -10.678 5.355 1.00 98.50 110 ILE A C 1
ATOM 845 O O . ILE A 1 110 ? -7.988 -10.509 5.935 1.00 98.50 110 ILE A O 1
ATOM 849 N N . PRO A 1 111 ? -5.840 -11.180 6.007 1.00 98.19 111 PRO A N 1
ATOM 850 C CA . PRO A 1 111 ? -5.925 -11.580 7.414 1.00 98.19 111 PRO A CA 1
ATOM 851 C C . PRO A 1 111 ? -6.258 -10.405 8.343 1.00 98.19 111 PRO A C 1
ATOM 853 O O . PRO A 1 111 ? -7.102 -10.543 9.229 1.00 98.19 111 PRO A O 1
ATOM 856 N N . ILE A 1 112 ? -5.674 -9.226 8.099 1.00 98.62 112 ILE A N 1
ATOM 857 C CA . ILE A 1 112 ? -5.949 -8.023 8.897 1.00 98.62 112 ILE A CA 1
ATOM 858 C C . ILE A 1 112 ? -7.400 -7.570 8.726 1.00 98.62 112 ILE A C 1
ATOM 860 O O . ILE A 1 112 ? -8.090 -7.354 9.722 1.00 98.62 112 ILE A O 1
ATOM 864 N N . ASN A 1 113 ? -7.902 -7.471 7.490 1.00 98.56 113 ASN A N 1
ATOM 865 C CA . ASN A 1 113 ? -9.290 -7.063 7.258 1.00 98.56 113 ASN A CA 1
ATOM 866 C C . ASN A 1 113 ? -10.278 -8.078 7.837 1.00 98.56 113 ASN A C 1
ATOM 868 O O . ASN A 1 113 ? -11.259 -7.671 8.448 1.00 98.56 113 ASN A O 1
ATOM 872 N N . LYS A 1 114 ? -9.978 -9.382 7.774 1.00 98.06 114 LYS A N 1
ATOM 873 C CA . LYS A 1 114 ? -10.812 -10.412 8.407 1.00 98.06 114 LYS A CA 1
ATOM 874 C C . LYS A 1 114 ? -10.964 -10.195 9.919 1.00 98.06 114 LYS A C 1
ATOM 876 O O . LYS A 1 114 ? -12.064 -10.371 10.436 1.00 98.06 114 LYS A O 1
ATOM 881 N N . MET A 1 115 ? -9.905 -9.786 10.623 1.00 98.12 115 MET A N 1
ATOM 882 C CA . MET A 1 115 ? -9.990 -9.437 12.051 1.00 98.12 115 MET A CA 1
ATOM 883 C C . MET A 1 115 ? -10.737 -8.124 12.291 1.00 98.12 115 MET A C 1
ATOM 885 O O . MET A 1 115 ? -11.600 -8.055 13.165 1.00 98.12 115 MET A O 1
ATOM 889 N N . LEU A 1 116 ? -10.427 -7.089 11.509 1.00 98.25 116 LEU A N 1
ATOM 890 C CA . LEU A 1 116 ? -11.071 -5.781 11.636 1.00 98.25 116 LEU A CA 1
ATOM 891 C C . LEU A 1 116 ? -12.580 -5.852 11.366 1.00 98.25 116 LEU A C 1
ATOM 893 O O . LEU A 1 116 ? -13.353 -5.150 12.016 1.00 98.25 116 LEU A O 1
ATOM 897 N N . ASP A 1 117 ? -13.005 -6.687 10.421 1.00 98.12 117 ASP A N 1
ATOM 898 C CA . ASP A 1 117 ? -14.415 -6.910 10.094 1.00 98.12 117 ASP A CA 1
ATOM 899 C C . ASP A 1 117 ? -15.109 -7.799 11.141 1.00 98.12 117 ASP A C 1
ATOM 901 O O . ASP A 1 117 ? -16.311 -7.670 11.360 1.00 98.12 117 ASP A O 1
ATOM 905 N N . ALA A 1 118 ? -14.350 -8.637 11.858 1.00 97.69 118 ALA A N 1
ATOM 906 C CA . ALA A 1 118 ? -14.817 -9.351 13.048 1.00 97.69 118 ALA A CA 1
ATOM 907 C C . ALA A 1 118 ? -14.888 -8.460 14.308 1.00 97.69 118 ALA A C 1
ATOM 909 O O . ALA A 1 118 ? -15.256 -8.939 15.379 1.00 97.69 118 ALA A O 1
ATOM 910 N N . GLY A 1 119 ? -14.551 -7.169 14.193 1.00 97.88 119 GLY A N 1
ATOM 911 C CA . GLY A 1 119 ? -14.631 -6.197 15.284 1.00 97.88 119 GLY A CA 1
ATOM 912 C C . GLY A 1 119 ? -13.420 -6.181 16.217 1.00 97.88 119 GLY A C 1
ATOM 913 O O . GLY A 1 119 ? -13.487 -5.553 17.273 1.00 97.88 119 GLY A O 1
ATOM 914 N N . VAL A 1 120 ? -12.315 -6.838 15.848 1.00 97.94 120 VAL A N 1
ATOM 915 C CA . VAL A 1 120 ? -11.065 -6.765 16.615 1.00 97.94 120 VAL A CA 1
ATOM 916 C C . VAL A 1 120 ? -10.517 -5.331 16.548 1.00 97.94 120 VAL A C 1
ATOM 918 O O . VAL A 1 120 ? -10.351 -4.798 15.444 1.00 97.94 120 VAL A O 1
ATOM 921 N N . PRO A 1 121 ? -10.227 -4.688 17.694 1.00 97.38 121 PRO A N 1
ATOM 922 C CA . PRO A 1 121 ? -9.611 -3.365 17.727 1.00 97.38 121 PRO A CA 1
ATOM 923 C C . PRO A 1 121 ? -8.263 -3.334 16.995 1.00 97.38 121 PRO A C 1
ATOM 925 O O . PRO A 1 121 ? -7.481 -4.278 17.071 1.00 97.38 121 PRO A O 1
ATOM 928 N N . ALA A 1 122 ? -7.972 -2.239 16.286 1.00 95.88 122 ALA A N 1
ATOM 929 C CA . ALA A 1 122 ? -6.795 -2.136 15.416 1.00 95.88 122 ALA A CA 1
ATOM 930 C C . ALA A 1 122 ? -5.450 -2.280 16.158 1.00 95.88 122 ALA A C 1
ATOM 932 O O . ALA A 1 122 ? -4.471 -2.729 15.565 1.00 95.88 122 ALA A O 1
ATOM 933 N N . ASP A 1 123 ? -5.411 -1.924 17.441 1.00 95.94 123 ASP A N 1
ATOM 934 C CA . ASP A 1 123 ? -4.267 -2.066 18.348 1.00 95.94 123 ASP A CA 1
ATOM 935 C C . ASP A 1 123 ? -4.066 -3.502 18.863 1.00 95.94 123 ASP A C 1
ATOM 937 O O . ASP A 1 123 ? -2.994 -3.826 19.372 1.00 95.94 123 ASP A O 1
ATOM 941 N N . GLN A 1 124 ? -5.071 -4.367 18.707 1.00 97.06 124 GLN A N 1
ATOM 942 C CA . GLN A 1 124 ? -5.028 -5.783 19.087 1.00 97.06 124 GLN A CA 1
ATOM 943 C C . GLN A 1 124 ? -4.803 -6.718 17.894 1.00 97.06 124 GLN A C 1
ATOM 945 O O . GLN A 1 124 ? -4.533 -7.904 18.087 1.00 97.06 124 GLN A O 1
ATOM 950 N N . VAL A 1 125 ? -4.902 -6.210 16.663 1.00 97.50 125 VAL A N 1
ATOM 951 C CA . VAL A 1 125 ? -4.578 -6.989 15.464 1.00 97.50 125 VAL A CA 1
ATOM 952 C C . VAL A 1 125 ? -3.063 -7.256 15.430 1.00 97.50 125 VAL A C 1
ATOM 954 O O . VAL A 1 125 ? -2.288 -6.300 1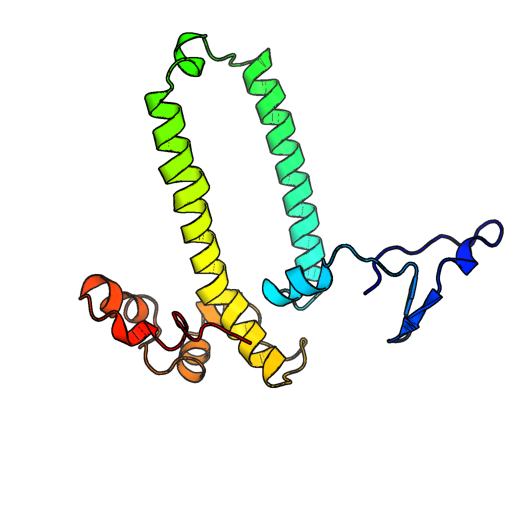5.524 1.00 97.50 125 VAL A O 1
ATOM 957 N N . PRO A 1 126 ? -2.616 -8.520 15.263 1.00 97.88 126 PRO A N 1
ATOM 958 C CA . PRO A 1 126 ? -1.205 -8.849 15.087 1.00 97.88 126 PRO A CA 1
ATOM 959 C C . PRO A 1 126 ? -0.562 -8.027 13.971 1.00 97.88 126 PRO A C 1
ATOM 961 O O . PRO A 1 126 ? -1.189 -7.720 12.951 1.00 97.88 126 PRO A O 1
ATOM 964 N N . LEU A 1 127 ? 0.712 -7.679 14.130 1.00 98.19 127 LEU A N 1
ATOM 965 C CA . LEU A 1 127 ? 1.404 -6.904 13.102 1.00 98.19 127 LEU A CA 1
ATOM 966 C C . LEU A 1 127 ? 1.606 -7.757 11.833 1.00 98.19 127 LEU A C 1
ATOM 968 O O . LEU A 1 127 ? 1.790 -8.969 11.935 1.00 98.19 127 LEU A O 1
ATOM 972 N N . PRO A 1 128 ? 1.657 -7.151 10.627 1.00 97.75 128 PRO A N 1
ATOM 973 C CA . PRO A 1 128 ? 1.751 -7.883 9.357 1.00 97.75 128 PRO A CA 1
ATOM 974 C C . PRO A 1 128 ? 2.828 -8.976 9.303 1.00 97.75 128 PRO A C 1
ATOM 976 O O . PRO A 1 128 ? 2.611 -10.054 8.759 1.00 97.75 128 PRO A O 1
ATOM 979 N N . HIS A 1 129 ? 3.999 -8.718 9.890 1.00 97.88 129 HIS A N 1
ATOM 980 C CA . HIS A 1 129 ? 5.106 -9.674 9.897 1.00 97.88 129 HIS A CA 1
ATOM 981 C C . HIS A 1 129 ? 4.820 -10.912 10.759 1.00 97.88 129 HIS A C 1
ATOM 983 O O . HIS A 1 129 ? 5.409 -11.965 10.526 1.00 97.88 129 HIS A O 1
ATOM 989 N N . GLU A 1 130 ? 3.915 -10.829 11.732 1.00 97.75 130 GLU A N 1
ATOM 990 C CA . GLU A 1 130 ? 3.548 -11.967 12.570 1.00 97.75 130 GLU A CA 1
ATOM 991 C C . GLU A 1 130 ? 2.751 -13.011 11.791 1.00 97.75 130 GLU A C 1
ATOM 993 O O . GLU A 1 130 ? 2.999 -14.196 11.980 1.00 97.75 130 GLU A O 1
ATOM 998 N N . PHE A 1 131 ? 1.883 -12.609 10.857 1.00 96.00 131 PHE A N 1
ATOM 999 C CA . PHE A 1 131 ? 1.172 -13.548 9.974 1.00 96.00 131 PHE A CA 1
ATOM 1000 C C . PHE A 1 131 ? 2.121 -14.344 9.065 1.00 96.00 131 PHE A C 1
ATOM 1002 O O . PHE A 1 131 ? 1.827 -15.482 8.705 1.00 96.00 131 PHE A O 1
ATOM 1009 N N . ILE A 1 132 ? 3.281 -13.770 8.733 1.00 95.06 132 ILE A N 1
ATOM 1010 C CA . ILE A 1 132 ? 4.329 -14.428 7.942 1.00 95.06 132 ILE A CA 1
ATOM 1011 C C . ILE A 1 132 ? 5.162 -15.366 8.826 1.00 95.06 132 ILE A C 1
ATOM 1013 O O . ILE A 1 132 ? 5.418 -16.513 8.463 1.00 95.06 132 ILE A O 1
ATOM 1017 N N . LEU A 1 133 ? 5.597 -14.879 9.990 1.00 96.25 133 LEU A N 1
ATOM 1018 C CA . LEU A 1 133 ? 6.520 -15.600 10.872 1.00 96.25 133 LEU A CA 1
ATOM 1019 C C . LEU A 1 133 ? 5.832 -16.661 11.739 1.00 96.25 133 LEU A C 1
ATOM 1021 O O . LEU A 1 133 ? 6.490 -17.601 12.187 1.00 96.25 133 LEU A O 1
ATOM 1025 N N . LYS A 1 134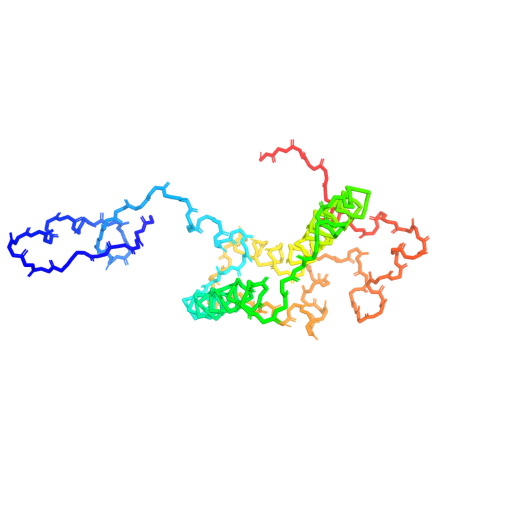 ? 4.526 -16.526 11.986 1.00 95.94 134 LYS A N 1
ATOM 1026 C CA . LYS A 1 134 ? 3.718 -17.433 12.810 1.00 95.94 134 LYS A CA 1
ATOM 1027 C C . LYS A 1 134 ? 2.585 -18.030 11.961 1.00 95.94 134 LYS A C 1
ATOM 1029 O O . LYS A 1 134 ? 1.444 -17.576 12.058 1.00 95.94 134 LYS A O 1
ATOM 1034 N N . PRO A 1 135 ? 2.852 -19.100 11.185 1.00 94.00 135 PRO A N 1
ATOM 1035 C CA . PRO A 1 135 ? 1.855 -19.739 10.319 1.00 94.00 135 PRO A CA 1
ATOM 1036 C C . PRO A 1 135 ? 0.570 -20.181 11.034 1.00 94.00 135 PRO A C 1
ATOM 1038 O O . PRO A 1 135 ? -0.482 -20.277 10.409 1.00 94.00 135 PRO A O 1
ATOM 1041 N N . ALA A 1 136 ? 0.635 -20.410 12.351 1.00 95.56 136 ALA A N 1
ATOM 1042 C CA . ALA A 1 136 ? -0.524 -20.723 13.183 1.00 95.56 136 ALA A CA 1
ATOM 1043 C C . ALA A 1 136 ? -1.638 -19.663 13.087 1.00 95.56 136 ALA A C 1
ATOM 1045 O O . ALA A 1 136 ? -2.806 -20.036 13.038 1.00 95.56 136 ALA A O 1
ATOM 1046 N N . LEU A 1 137 ? -1.285 -18.374 12.980 1.00 96.06 137 LEU A N 1
ATOM 1047 C CA . LEU A 1 137 ? -2.258 -17.284 12.833 1.00 96.06 137 LEU A CA 1
ATOM 1048 C C . LEU A 1 137 ? -3.032 -17.398 11.513 1.00 96.06 137 LEU A C 1
ATOM 1050 O O . LEU A 1 137 ? -4.249 -17.242 11.477 1.00 96.06 137 LEU A O 1
ATOM 1054 N N . MET A 1 138 ? -2.334 -17.729 10.424 1.00 96.75 138 MET A N 1
ATOM 1055 C CA . MET A 1 138 ? -2.970 -17.945 9.123 1.00 96.75 138 MET A CA 1
ATOM 1056 C C . MET A 1 138 ? -3.804 -19.229 9.107 1.00 96.75 138 MET A C 1
ATOM 1058 O O . MET A 1 138 ? -4.883 -19.246 8.521 1.00 96.75 138 MET A O 1
ATOM 1062 N N . LYS A 1 139 ? -3.349 -20.285 9.792 1.00 95.50 139 LYS A N 1
ATOM 1063 C CA . LYS A 1 139 ? -4.069 -21.562 9.907 1.00 95.50 139 LYS A CA 1
ATOM 1064 C C . LYS A 1 139 ? -5.386 -21.442 10.668 1.00 95.50 139 LYS A C 1
ATOM 1066 O O . LYS A 1 139 ? -6.344 -22.114 10.306 1.00 95.50 139 LYS A O 1
ATOM 1071 N N . GLU A 1 140 ? -5.453 -20.584 11.682 1.00 94.75 140 GLU A N 1
ATOM 1072 C CA . GLU A 1 140 ? -6.706 -20.287 12.387 1.00 94.75 140 GLU A CA 1
ATOM 1073 C C . GLU A 1 140 ? -7.744 -19.645 11.451 1.00 94.75 140 GLU A C 1
ATOM 1075 O O . GLU A 1 140 ? -8.928 -19.973 11.497 1.00 94.75 140 GLU A O 1
ATOM 1080 N N . MET A 1 141 ? -7.297 -18.765 10.552 1.00 94.81 141 MET A N 1
ATOM 1081 C CA . MET A 1 141 ? -8.173 -18.042 9.627 1.00 94.81 141 MET A CA 1
ATOM 1082 C C . MET A 1 141 ? -8.530 -18.814 8.358 1.00 94.81 141 MET A C 1
ATOM 1084 O O . MET A 1 141 ? -9.622 -18.606 7.816 1.00 94.81 141 MET A O 1
ATOM 1088 N N . PHE A 1 142 ? -7.594 -19.621 7.862 1.00 96.75 142 PHE A N 1
ATOM 1089 C CA . PHE A 1 142 ? -7.651 -20.335 6.587 1.00 96.75 142 PHE A CA 1
ATOM 1090 C C . PHE A 1 142 ? -7.173 -21.787 6.791 1.00 96.75 142 PHE A C 1
ATOM 1092 O O . PHE A 1 142 ? -6.053 -22.132 6.391 1.00 96.75 142 PHE A O 1
ATOM 1099 N N . PRO A 1 143 ? -7.972 -22.634 7.469 1.00 96.69 143 PRO A N 1
ATOM 1100 C CA . PRO A 1 143 ? -7.573 -23.980 7.886 1.00 96.69 143 PRO A CA 1
ATOM 1101 C C . PRO A 1 143 ? -7.395 -24.972 6.731 1.00 96.69 143 PRO A C 1
ATOM 1103 O O . PRO A 1 143 ? -6.794 -26.031 6.925 1.00 96.69 143 PRO A O 1
ATOM 1106 N N . SER A 1 144 ? -7.913 -24.664 5.539 1.00 94.88 144 SER A N 1
ATOM 1107 C CA . SER A 1 144 ? -7.804 -25.535 4.360 1.00 94.88 144 SER A CA 1
ATOM 1108 C C . SER A 1 144 ? -6.366 -25.722 3.855 1.00 94.88 144 SER A C 1
ATOM 1110 O O . SER A 1 144 ? -6.073 -26.740 3.221 1.00 94.88 144 SER A O 1
ATOM 1112 N N . VAL A 1 145 ? -5.465 -24.787 4.170 1.00 95.31 145 VAL A N 1
ATOM 1113 C CA . VAL A 1 145 ? -4.042 -24.830 3.809 1.00 95.31 145 VAL A CA 1
ATOM 1114 C C . VAL A 1 145 ? -3.204 -25.217 5.020 1.00 95.31 145 VAL A C 1
ATOM 1116 O O . VAL A 1 145 ? -3.367 -24.678 6.115 1.00 95.31 145 VAL A O 1
ATOM 1119 N N . ASP A 1 146 ? -2.233 -26.106 4.816 1.00 94.19 146 ASP A N 1
ATOM 1120 C CA . ASP A 1 146 ? -1.225 -26.381 5.836 1.00 94.19 146 ASP A CA 1
ATOM 1121 C C . ASP A 1 146 ? -0.138 -25.300 5.822 1.00 94.19 146 ASP A C 1
ATOM 1123 O O . ASP A 1 146 ? 0.917 -25.441 5.201 1.00 94.19 146 ASP A O 1
ATOM 1127 N N . TRP A 1 147 ? -0.430 -24.167 6.461 1.00 93.81 147 TRP A N 1
ATOM 1128 C CA . TRP A 1 147 ? 0.467 -23.017 6.497 1.00 93.81 147 TRP A CA 1
ATOM 1129 C C . TRP A 1 147 ? 1.813 -23.359 7.143 1.0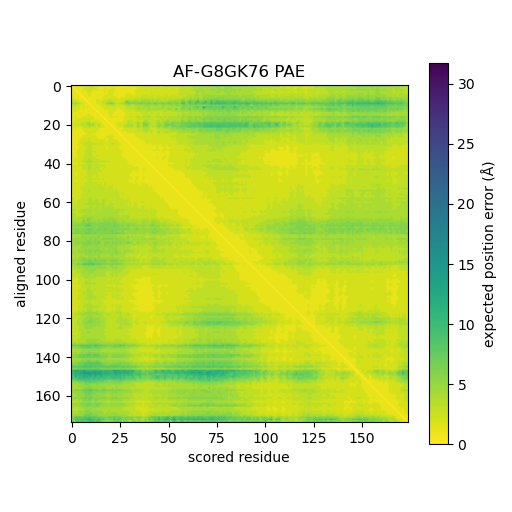0 93.81 147 TRP A C 1
ATOM 1131 O O . TRP A 1 147 ? 1.894 -23.815 8.281 1.00 93.81 147 TRP A O 1
ATOM 1141 N N . GLY A 1 148 ? 2.881 -23.061 6.414 1.00 91.00 148 GLY A N 1
ATOM 1142 C CA . GLY A 1 148 ? 4.267 -23.245 6.822 1.00 91.00 148 GLY A CA 1
ATOM 1143 C C . GLY A 1 148 ? 5.194 -22.783 5.703 1.00 91.00 148 GLY A C 1
ATOM 1144 O O . GLY A 1 148 ? 4.735 -22.529 4.589 1.00 91.00 148 GLY A O 1
ATOM 1145 N N . ILE A 1 149 ? 6.495 -22.675 5.993 1.00 85.19 149 ILE A N 1
ATOM 1146 C CA . ILE A 1 149 ? 7.491 -22.096 5.067 1.00 85.19 149 ILE A CA 1
ATOM 1147 C C . ILE A 1 149 ? 7.484 -22.807 3.702 1.00 85.19 149 ILE A C 1
ATOM 1149 O O . ILE A 1 149 ? 7.614 -22.156 2.671 1.00 85.19 149 ILE A O 1
ATOM 1153 N N . PHE A 1 150 ? 7.284 -24.129 3.693 1.00 89.19 150 PHE A N 1
ATOM 1154 C CA . PHE A 1 150 ? 7.222 -24.931 2.465 1.00 89.19 150 PHE A CA 1
ATOM 1155 C C . PHE A 1 150 ? 5.889 -25.657 2.273 1.00 89.19 150 PHE A C 1
ATOM 1157 O O . PHE A 1 150 ? 5.460 -25.848 1.141 1.00 89.19 150 PHE A O 1
ATOM 1164 N N . SER A 1 151 ? 5.208 -26.044 3.353 1.00 92.25 151 SER A N 1
ATOM 1165 C CA . SER A 1 151 ? 3.958 -26.812 3.279 1.00 92.25 151 SER A CA 1
ATOM 1166 C C . SER A 1 151 ? 2.827 -26.026 2.610 1.00 92.25 151 SER A C 1
ATOM 1168 O O . SER A 1 151 ? 2.073 -26.592 1.821 1.00 92.25 151 SER A O 1
ATOM 1170 N N . GLY A 1 152 ? 2.765 -24.706 2.828 1.00 89.56 152 GLY A N 1
ATOM 1171 C CA . GLY A 1 152 ? 1.697 -23.860 2.289 1.00 89.56 152 GLY A CA 1
ATOM 1172 C C . GLY A 1 152 ? 1.694 -23.755 0.760 1.00 89.56 152 GLY A C 1
ATOM 1173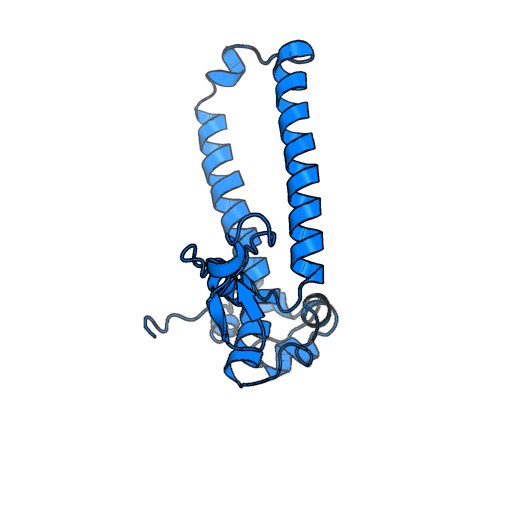 O O . GLY A 1 152 ? 0.646 -23.513 0.162 1.00 89.56 152 GLY A O 1
ATOM 1174 N N . VAL A 1 153 ? 2.845 -23.979 0.115 1.00 94.88 153 VAL A N 1
ATOM 1175 C CA . VAL A 1 153 ? 2.992 -23.911 -1.350 1.00 94.88 153 VAL A CA 1
ATOM 1176 C C . VAL A 1 153 ? 2.903 -25.275 -2.033 1.00 94.88 153 VAL A C 1
ATOM 1178 O O . VAL A 1 153 ? 2.847 -25.332 -3.257 1.00 94.88 153 VAL A O 1
ATOM 1181 N N . VAL A 1 154 ? 2.855 -26.383 -1.286 1.00 96.69 154 VAL A N 1
ATOM 1182 C CA . VAL A 1 154 ? 2.742 -27.725 -1.885 1.00 96.69 154 VAL A CA 1
ATOM 1183 C C . VAL A 1 154 ? 1.511 -27.846 -2.797 1.00 96.69 154 VAL A C 1
ATOM 1185 O O . VAL A 1 154 ? 1.702 -28.260 -3.942 1.00 96.69 154 VAL A O 1
ATOM 1188 N N . PRO A 1 155 ? 0.291 -27.422 -2.388 1.00 96.88 155 PRO A N 1
ATOM 1189 C CA . PRO A 1 155 ? -0.892 -27.523 -3.246 1.00 96.88 155 PRO A CA 1
ATOM 1190 C C . PRO A 1 155 ? -0.761 -26.772 -4.579 1.00 96.88 155 PRO A C 1
ATOM 1192 O O . PRO A 1 155 ? -1.325 -27.195 -5.586 1.00 96.88 155 PRO A O 1
ATOM 1195 N N . PHE A 1 156 ? 0.016 -25.684 -4.617 1.00 96.94 156 PHE A N 1
ATOM 1196 C CA . PHE A 1 156 ? 0.295 -24.948 -5.850 1.00 96.94 156 PHE A CA 1
ATOM 1197 C C . PHE A 1 156 ? 1.038 -25.816 -6.874 1.00 96.94 156 PHE A C 1
ATOM 1199 O O . PHE A 1 156 ? 0.616 -25.890 -8.029 1.00 96.94 156 PHE A O 1
ATOM 1206 N N . PHE A 1 157 ? 2.100 -26.509 -6.449 1.00 97.44 157 PHE A N 1
ATOM 1207 C CA . PHE A 1 157 ? 2.937 -27.331 -7.332 1.00 97.44 157 PHE A CA 1
ATOM 1208 C C . PHE A 1 157 ? 2.343 -28.709 -7.640 1.00 97.44 157 PHE A C 1
ATOM 1210 O O . PHE A 1 157 ? 2.685 -29.299 -8.663 1.00 97.44 157 PHE A O 1
ATOM 1217 N N . THR A 1 158 ? 1.446 -29.222 -6.794 1.00 97.38 158 THR A N 1
ATOM 1218 C CA . THR A 1 158 ? 0.721 -30.479 -7.047 1.00 97.38 158 THR A CA 1
ATOM 1219 C C . THR A 1 158 ? -0.595 -30.282 -7.800 1.00 97.38 158 THR A C 1
ATOM 1221 O O . THR A 1 158 ? -1.288 -31.262 -8.058 1.00 97.38 158 THR A O 1
ATOM 1224 N N . LEU A 1 159 ? -0.935 -29.039 -8.163 1.00 97.62 159 LEU A N 1
ATOM 1225 C CA . LEU A 1 159 ? -2.192 -28.657 -8.819 1.00 97.62 159 LEU A CA 1
ATOM 1226 C C . LEU A 1 159 ? -3.459 -28.936 -7.981 1.00 97.62 159 LEU A C 1
ATOM 1228 O O . LEU A 1 159 ? -4.565 -28.948 -8.517 1.00 97.62 159 LEU A O 1
ATOM 1232 N N . ASP A 1 160 ? -3.327 -29.090 -6.659 1.00 97.25 160 ASP A N 1
ATOM 1233 C CA . ASP A 1 160 ? -4.455 -29.189 -5.716 1.00 97.25 160 ASP A CA 1
ATOM 1234 C C . ASP A 1 160 ? -4.940 -27.788 -5.296 1.00 97.25 160 ASP A C 1
ATOM 1236 O O . ASP A 1 160 ? -4.963 -27.407 -4.123 1.00 97.25 160 ASP A O 1
ATOM 1240 N N . TRP A 1 161 ? -5.289 -26.957 -6.281 1.00 97.75 161 TRP A N 1
ATOM 1241 C CA . TRP A 1 161 ? -5.597 -25.538 -6.058 1.00 97.75 161 TRP A CA 1
ATOM 1242 C C . TRP A 1 161 ? -6.896 -25.295 -5.283 1.00 97.75 161 TRP A C 1
ATOM 1244 O O . TRP A 1 161 ? -7.100 -24.200 -4.756 1.00 97.75 161 TRP A O 1
ATOM 1254 N N . GLY A 1 162 ? -7.754 -26.314 -5.151 1.00 97.25 162 GLY A N 1
ATOM 1255 C CA . GLY A 1 162 ? -8.976 -26.241 -4.346 1.00 97.25 162 GLY A CA 1
ATOM 1256 C C . GLY A 1 162 ? -8.708 -25.902 -2.876 1.00 97.25 162 GLY A C 1
ATOM 1257 O O . GLY A 1 162 ? -9.564 -25.315 -2.215 1.00 97.25 162 GLY A O 1
ATOM 1258 N N . LYS A 1 163 ? -7.493 -26.180 -2.381 1.00 96.62 163 LYS A N 1
ATOM 1259 C CA . LYS A 1 163 ? -7.040 -25.817 -1.031 1.00 96.62 163 LYS A CA 1
ATOM 1260 C C . LYS A 1 163 ? -6.982 -24.312 -0.776 1.00 96.62 163 LYS A C 1
ATOM 1262 O O . LYS A 1 163 ? -6.983 -23.915 0.375 1.00 96.62 163 LYS A O 1
ATOM 1267 N N . TYR A 1 164 ? -6.946 -23.466 -1.804 1.00 97.94 164 TYR A N 1
ATOM 1268 C CA . TYR A 1 164 ? -6.830 -22.012 -1.635 1.00 97.94 164 TYR A CA 1
ATOM 1269 C C . TYR A 1 164 ? -8.175 -21.269 -1.654 1.00 97.94 164 TYR A C 1
ATOM 1271 O O . TYR A 1 164 ? -8.207 -20.043 -1.546 1.00 97.94 164 TYR A O 1
ATOM 1279 N N . ALA A 1 165 ? -9.296 -21.991 -1.754 1.00 97.25 165 ALA A N 1
ATOM 1280 C CA . ALA A 1 165 ? -10.627 -21.413 -1.957 1.00 97.25 165 ALA A CA 1
ATOM 1281 C C . ALA A 1 165 ? -11.134 -20.521 -0.804 1.00 97.25 165 ALA A C 1
ATOM 1283 O O . ALA A 1 165 ? -12.108 -19.794 -0.986 1.00 97.25 165 ALA A O 1
ATOM 1284 N N . GLU A 1 166 ? -10.498 -20.545 0.373 1.00 96.38 166 GLU A N 1
ATOM 1285 C CA . GLU A 1 166 ? -10.887 -19.700 1.512 1.00 96.38 166 GLU A CA 1
ATOM 1286 C C . GLU A 1 166 ? -10.416 -18.242 1.381 1.00 96.38 166 GLU A C 1
ATOM 1288 O O . GLU A 1 166 ? -11.030 -17.353 1.975 1.00 96.38 166 GLU A O 1
ATOM 1293 N N . PHE A 1 167 ? -9.365 -17.982 0.596 1.00 96.44 167 PHE A N 1
ATOM 1294 C CA . PHE A 1 167 ? -8.847 -16.630 0.337 1.00 96.44 167 PHE A CA 1
ATOM 1295 C C . PHE A 1 167 ? -8.757 -16.281 -1.157 1.00 96.44 167 PHE A C 1
ATOM 1297 O O . PHE A 1 167 ? -8.773 -15.102 -1.502 1.00 96.44 167 PHE A O 1
ATOM 1304 N N . LEU A 1 168 ? -8.759 -17.272 -2.054 1.00 97.81 168 LEU A N 1
ATOM 1305 C CA . LEU A 1 168 ? -8.974 -17.093 -3.494 1.00 97.81 168 LEU A CA 1
ATOM 1306 C C . LEU A 1 168 ? -10.426 -17.436 -3.839 1.00 97.81 168 LEU A C 1
ATOM 1308 O O . LEU A 1 168 ? -10.737 -18.515 -4.340 1.00 97.81 168 LEU A O 1
ATOM 1312 N N . THR A 1 169 ? -11.333 -16.519 -3.508 1.00 97.50 169 THR A N 1
ATOM 1313 C CA . THR A 1 169 ? -12.780 -16.746 -3.634 1.00 97.50 169 THR A CA 1
ATOM 1314 C C . THR A 1 169 ? -13.351 -16.190 -4.943 1.00 97.50 169 THR A C 1
ATOM 1316 O O . THR A 1 169 ? -12.765 -15.306 -5.563 1.00 97.50 169 THR A O 1
ATOM 1319 N N . PHE A 1 170 ? -14.549 -16.647 -5.317 1.00 97.62 170 PHE A N 1
ATOM 1320 C CA . PHE A 1 170 ? -15.343 -16.081 -6.416 1.00 97.62 170 PHE A CA 1
ATOM 1321 C C . PHE A 1 170 ? -16.771 -15.743 -5.950 1.00 97.62 170 PHE A C 1
ATOM 1323 O O . PHE A 1 170 ? -17.754 -16.118 -6.580 1.00 97.62 170 PHE A O 1
ATOM 1330 N N . LYS A 1 171 ? -16.904 -15.083 -4.787 1.00 96.56 171 LYS A N 1
ATOM 1331 C CA . LYS A 1 171 ? -18.223 -14.775 -4.193 1.00 96.56 171 LYS A CA 1
ATOM 1332 C C . LYS A 1 171 ? -19.059 -13.790 -5.025 1.00 96.56 171 LYS A C 1
ATOM 1334 O O . LYS A 1 171 ? -20.274 -13.920 -5.042 1.00 96.56 171 LYS A O 1
ATOM 1339 N N . GLY A 1 172 ? -18.421 -12.838 -5.715 1.00 93.25 172 GLY A N 1
ATOM 1340 C CA . GLY A 1 172 ? -19.071 -11.985 -6.721 1.00 93.25 172 GLY A CA 1
ATOM 1341 C C . GLY A 1 172 ? -20.178 -11.061 -6.194 1.00 93.25 172 GLY A C 1
ATOM 1342 O O . GLY A 1 172 ? -21.285 -11.082 -6.720 1.00 93.25 172 GLY A O 1
ATOM 1343 N N . GLY A 1 173 ? -19.895 -10.244 -5.179 1.00 94.81 173 GLY A N 1
ATOM 1344 C CA . GLY A 1 173 ? -20.852 -9.297 -4.600 1.00 94.81 173 GLY A CA 1
ATOM 1345 C C . GLY A 1 173 ? -20.297 -8.613 -3.350 1.00 94.81 173 GLY A C 1
ATOM 1346 O O . GLY A 1 173 ? -19.099 -8.726 -3.078 1.00 94.81 173 GLY A O 1
ATOM 1347 N N . LEU A 1 174 ? -21.176 -7.931 -2.610 1.00 88.62 174 LEU A N 1
ATOM 1348 C CA . LEU A 1 174 ? -20.943 -7.416 -1.256 1.00 88.62 174 LEU A CA 1
ATOM 1349 C C . LEU A 1 174 ? -21.950 -8.044 -0.291 1.00 88.62 174 LEU A C 1
ATOM 1351 O O . LEU A 1 174 ? -23.127 -8.168 -0.701 1.00 88.62 174 LEU A O 1
#

Nearest PDB structures (foldseek):
  8vu3-assembly1_a  TM=9.940E-01  e=1.271E-19  Parathermosynechococcus lividus
  6pnj-assembly1_A  TM=9.949E-01  e=2.221E-17  Fischerella thermalis PCC 7521
  7lx0-assembly1_G  TM=9.946E-01  e=3.942E-17  Fischerella thermalis PCC 7521
  8wgh-assembly1_A  TM=9.866E-01  e=7.847E-17  Fittonia albivenis
  8j7b-assembly1_A  TM=9.793E-01  e=1.242E-16  Arabidopsis thaliana

Radius of gyration: 22.32 Å; Cα contacts (8 Å, |Δi|>4): 131; chains: 1; bounding box: 47×66×50 Å

Sequence (174 aa):
PSAQVVWPIFGQEILNGDVGGGFEGIRITSGLFHLWRAAGITNEFQLLCTAIGGLVMAGLCLFAGWFHYHKRAPKLEWFQNVESMLNHHLAGPLGLGSLAWAGHQIHVAIPINKMLDAGVPADQVPLPHEFILKPALMKEMFPSVDWGIFSGVVPFFTLDWGKYAEFLTFKGGL

Foldseek 3Di:
DFDAQDDPDPNPNVCQPDPDPPGTHHDDDPCVVVVCLQLQNLDVVVVVVVVVVVVVVVVVVVVVVCCCPPPNPDDPVVVPPVVVVVVCVCCPCVVVVVVVVVVSNLQHRVLSNVCVVVVNRSVRRDDSVCSVVPVVSVCVQQVLFPGDPPRRCPCVVVVVCVSVCSRPDDPPDD